Protein AF-A0A7Y4VQT9-F1 (afdb_monomer_lite)

Secondary structure (DSSP, 8-state):
--TT---TT-TTS--------SSTTHHHHHHHHHHHHHHHTT--HHHHHHHHT-TTSHHHHHHHHHH-HHHHHHHHHHHHHHHHHHHTT---EEPTTS-EE-GGG--

Radius of gyration: 21.44 Å; chains: 1; bounding box: 49×50×54 Å

Sequence (107 aa):
MPYDDPDPTDPMTLHGVAVETEDDSAMREMAECFVEEYARLGCDAIRIMRIFQTPGYAGPYMAYRALGEAAIQSLLEDHMALRNHRSSKLILERTPDGRVSLPVLQE

Structure (mmCIF, N/CA/C/O backbone):
data_AF-A0A7Y4VQT9-F1
#
_entry.id   AF-A0A7Y4VQT9-F1
#
loop_
_atom_site.group_PDB
_atom_site.id
_atom_site.type_symbol
_atom_site.label_atom_id
_atom_site.label_alt_id
_atom_site.label_comp_id
_atom_site.label_asym_id
_atom_site.label_entity_id
_atom_site.label_seq_id
_atom_site.pdbx_PDB_ins_code
_atom_site.Cartn_x
_atom_site.Cartn_y
_atom_site.Cartn_z
_atom_site.occupancy
_atom_site.B_iso_or_equiv
_atom_site.auth_seq_id
_atom_site.auth_comp_id
_atom_site.auth_asym_id
_atom_site.auth_atom_id
_atom_site.pdbx_PDB_model_num
ATOM 1 N N . MET A 1 1 ? -4.818 -26.968 -28.229 1.00 59.44 1 MET A N 1
ATOM 2 C CA . MET A 1 1 ? -3.515 -26.333 -27.978 1.00 59.44 1 MET A CA 1
ATOM 3 C C . MET A 1 1 ? -2.794 -27.134 -26.905 1.00 59.44 1 MET A C 1
ATOM 5 O O . MET A 1 1 ? -3.433 -27.436 -25.899 1.00 59.44 1 MET A O 1
ATOM 9 N N . PRO A 1 2 ? -1.547 -27.576 -27.129 1.00 67.12 2 PRO A N 1
ATOM 10 C CA . PRO A 1 2 ? -0.673 -28.057 -26.058 1.00 67.12 2 PRO A CA 1
ATOM 11 C C . PRO A 1 2 ? -0.501 -26.962 -24.995 1.00 67.12 2 PRO A C 1
ATOM 13 O O . PRO A 1 2 ? -0.551 -25.783 -25.321 1.00 67.12 2 PRO A O 1
ATOM 16 N N . TYR A 1 3 ? -0.315 -27.345 -23.734 1.00 60.22 3 TYR A N 1
ATOM 17 C CA . TYR A 1 3 ? -0.250 -26.416 -22.595 1.00 60.22 3 TYR A CA 1
ATOM 18 C C . TYR A 1 3 ? 0.908 -25.394 -22.682 1.00 60.22 3 TYR A C 1
ATOM 20 O O . TYR A 1 3 ? 0.792 -24.305 -22.133 1.00 60.22 3 TYR A O 1
ATOM 28 N N . ASP A 1 4 ? 1.976 -25.719 -23.419 1.00 67.00 4 ASP A N 1
ATOM 29 C CA . ASP A 1 4 ? 3.203 -24.912 -23.530 1.00 67.00 4 ASP A CA 1
ATOM 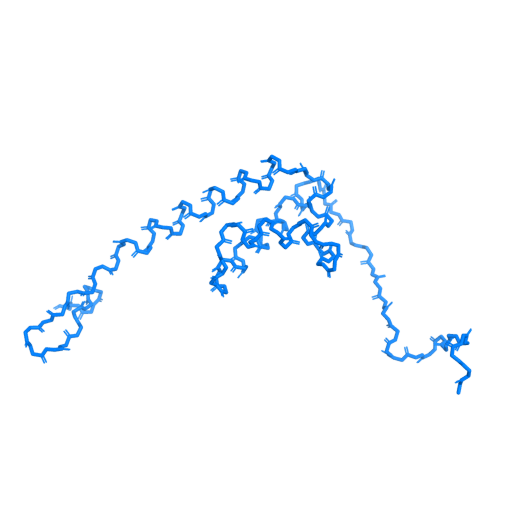30 C C . ASP A 1 4 ? 3.359 -24.186 -24.883 1.00 67.00 4 ASP A C 1
ATOM 32 O O . ASP A 1 4 ? 4.465 -23.787 -25.245 1.00 67.00 4 ASP A O 1
ATOM 36 N N . ASP A 1 5 ? 2.279 -24.034 -25.654 1.00 75.94 5 ASP A N 1
ATOM 37 C CA . ASP A 1 5 ? 2.292 -23.318 -26.939 1.00 75.94 5 ASP A CA 1
ATOM 38 C C . ASP A 1 5 ? 1.436 -22.041 -26.833 1.00 75.94 5 ASP A C 1
ATOM 40 O O . ASP A 1 5 ? 0.228 -22.090 -27.091 1.00 75.94 5 ASP A O 1
ATOM 44 N N . PRO A 1 6 ? 2.009 -20.919 -26.346 1.00 71.88 6 PRO A N 1
ATOM 45 C CA . PRO A 1 6 ? 1.265 -19.681 -26.147 1.00 71.88 6 PRO A CA 1
ATOM 46 C C . PRO A 1 6 ? 0.814 -19.107 -27.494 1.00 71.88 6 PRO A C 1
ATOM 48 O O . PRO A 1 6 ? 1.631 -18.720 -28.329 1.00 71.88 6 PRO A O 1
ATOM 51 N N . ASP A 1 7 ? -0.502 -19.029 -27.689 1.00 81.94 7 ASP A N 1
ATOM 52 C CA . ASP A 1 7 ? -1.112 -18.438 -28.877 1.00 81.94 7 ASP A CA 1
ATOM 53 C C . ASP A 1 7 ? -1.012 -16.902 -28.802 1.00 81.94 7 ASP A C 1
ATOM 55 O O . ASP A 1 7 ? -1.616 -16.293 -27.914 1.00 81.94 7 ASP A O 1
ATOM 59 N N . PRO A 1 8 ? -0.291 -16.239 -29.727 1.00 80.88 8 PRO A N 1
ATOM 60 C CA . PRO A 1 8 ? -0.153 -14.782 -29.729 1.00 80.88 8 PRO A CA 1
ATOM 61 C C . PRO A 1 8 ? -1.475 -14.040 -29.988 1.00 80.88 8 PRO A C 1
ATOM 63 O O . PRO A 1 8 ? -1.517 -12.817 -29.873 1.00 80.88 8 PRO A O 1
ATOM 66 N N . THR A 1 9 ? -2.537 -14.754 -30.363 1.00 84.25 9 THR A N 1
ATOM 67 C CA . THR A 1 9 ? -3.887 -14.220 -30.567 1.00 84.25 9 THR A CA 1
ATOM 68 C C . THR A 1 9 ? -4.851 -14.544 -29.424 1.00 84.25 9 THR A C 1
ATOM 70 O O . THR A 1 9 ? -6.022 -14.173 -29.515 1.00 84.25 9 THR A O 1
ATOM 73 N N . ASP A 1 10 ? -4.388 -15.193 -28.346 1.00 85.62 10 ASP A N 1
ATOM 74 C CA . ASP A 1 10 ? -5.237 -15.536 -27.203 1.00 85.62 10 ASP A CA 1
ATOM 75 C C . ASP A 1 10 ? -5.722 -14.268 -26.472 1.00 85.62 10 ASP A C 1
ATOM 77 O O . ASP A 1 10 ? -4.916 -13.583 -25.830 1.00 85.62 10 ASP A O 1
ATOM 81 N N . PRO A 1 11 ? -7.037 -13.965 -26.496 1.00 83.69 11 PRO A N 1
ATOM 82 C CA . PRO A 1 11 ? -7.591 -12.791 -25.829 1.00 83.69 11 PRO A CA 1
ATOM 83 C C . PRO A 1 11 ? -7.512 -12.862 -24.296 1.00 83.69 11 PRO A C 1
ATOM 85 O O . PRO A 1 11 ? -7.728 -11.847 -23.635 1.00 83.69 11 PRO A O 1
ATOM 88 N N . MET A 1 12 ? -7.235 -14.037 -23.721 1.00 84.06 12 MET A N 1
ATOM 89 C CA . MET A 1 12 ? -7.059 -14.233 -22.281 1.00 84.06 12 MET A CA 1
ATOM 90 C C . MET A 1 12 ? -5.611 -14.010 -21.822 1.00 84.06 12 MET A C 1
ATOM 92 O O . MET A 1 12 ? -5.344 -14.046 -20.617 1.00 84.06 12 MET A O 1
ATOM 96 N N . THR A 1 13 ? -4.681 -13.744 -22.746 1.00 83.06 13 THR A N 1
ATOM 97 C CA . THR A 1 13 ? -3.303 -13.378 -22.407 1.00 83.06 13 THR A CA 1
ATOM 98 C C . THR A 1 13 ? -3.273 -12.045 -21.664 1.00 83.06 13 THR A C 1
ATOM 100 O O . THR A 1 13 ? -3.794 -11.028 -22.124 1.00 83.06 13 THR A O 1
ATOM 103 N N . LEU A 1 14 ? -2.618 -12.026 -20.501 1.00 78.88 14 LEU A N 1
ATOM 104 C CA . LEU A 1 14 ? -2.396 -10.794 -19.754 1.00 78.88 14 LEU A CA 1
ATOM 105 C C . LEU A 1 14 ? -1.356 -9.923 -20.475 1.00 78.88 14 LEU A C 1
ATOM 107 O O . LEU A 1 14 ? -0.167 -10.238 -20.477 1.00 78.88 14 LEU A O 1
ATOM 111 N N . HIS A 1 15 ? -1.794 -8.790 -21.020 1.00 79.75 15 HIS A N 1
ATOM 112 C CA . HIS A 1 15 ? -0.908 -7.758 -21.557 1.00 79.75 15 HIS A CA 1
ATOM 113 C C . HIS A 1 15 ? -0.793 -6.594 -20.568 1.00 79.75 15 HIS A C 1
ATOM 115 O O . HIS A 1 15 ? -1.752 -5.856 -20.348 1.00 79.75 15 HIS A O 1
ATOM 121 N N . GLY A 1 16 ? 0.385 -6.432 -19.963 1.00 77.44 16 GLY A N 1
ATOM 122 C CA . GLY A 1 16 ? 0.721 -5.272 -19.135 1.00 77.44 16 GLY A CA 1
ATOM 123 C C . GLY A 1 16 ? 1.516 -4.232 -19.925 1.00 77.44 16 GLY A C 1
ATOM 124 O O . GLY A 1 16 ? 2.386 -4.593 -20.715 1.00 77.44 16 GLY A O 1
ATOM 125 N N . VAL A 1 17 ? 1.248 -2.947 -19.690 1.00 83.19 17 VAL A N 1
ATOM 126 C CA . VAL A 1 17 ? 2.034 -1.822 -20.222 1.00 83.19 17 VAL A CA 1
ATOM 127 C C . VAL A 1 17 ? 2.480 -0.961 -19.047 1.00 83.19 17 VAL A C 1
ATOM 129 O O . VAL A 1 17 ? 1.674 -0.648 -18.172 1.00 83.19 17 VAL A O 1
ATOM 132 N N . ALA A 1 18 ? 3.761 -0.599 -19.014 1.00 79.94 18 ALA A N 1
ATOM 133 C CA . ALA A 1 18 ? 4.273 0.348 -18.033 1.00 79.94 18 ALA A CA 1
ATOM 134 C C . ALA A 1 18 ? 3.910 1.774 -18.462 1.00 79.94 18 ALA A C 1
ATOM 136 O O . ALA A 1 18 ? 4.107 2.142 -19.620 1.00 79.94 18 ALA A O 1
ATOM 137 N N . VAL A 1 19 ? 3.384 2.562 -17.527 1.00 80.50 19 VAL A N 1
ATOM 138 C CA . VAL A 1 1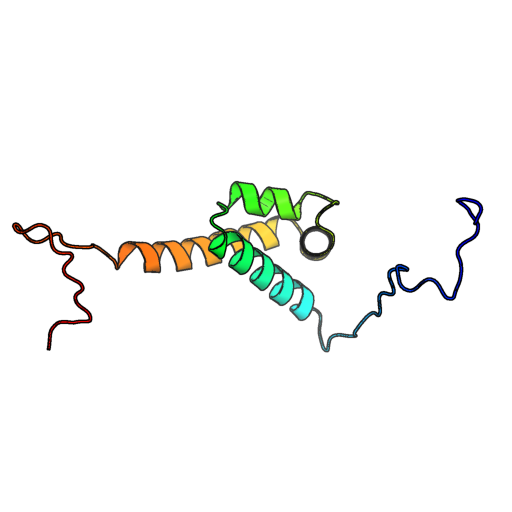9 ? 3.148 3.996 -17.711 1.00 80.50 19 VAL A CA 1
ATOM 139 C C . VAL A 1 19 ? 4.195 4.726 -16.886 1.00 80.50 19 VAL A C 1
ATOM 141 O O . VAL A 1 19 ? 4.316 4.473 -15.689 1.00 80.50 19 VAL A O 1
ATOM 144 N N . GLU A 1 20 ? 4.975 5.581 -17.539 1.00 83.31 20 GLU A N 1
ATOM 145 C CA . GLU A 1 20 ? 5.971 6.406 -16.859 1.00 83.31 20 GLU A CA 1
ATOM 146 C C . GLU A 1 20 ? 5.273 7.449 -15.982 1.00 83.31 20 GLU A C 1
ATOM 148 O O . GLU A 1 20 ? 4.257 8.028 -16.372 1.00 83.31 20 GLU A O 1
ATOM 153 N N . THR A 1 21 ? 5.813 7.667 -14.787 1.00 84.94 21 THR A N 1
ATOM 154 C CA . THR A 1 21 ? 5.334 8.677 -13.842 1.00 84.94 21 THR A CA 1
ATOM 155 C C . THR A 1 21 ? 6.294 9.859 -13.844 1.00 84.94 21 THR A C 1
ATOM 157 O O . THR A 1 21 ? 7.483 9.697 -14.115 1.00 84.94 21 THR A O 1
ATOM 160 N N . GLU A 1 22 ? 5.781 11.062 -13.581 1.00 81.94 22 GLU A N 1
ATOM 161 C CA . GLU A 1 22 ? 6.591 12.290 -13.626 1.00 81.94 22 GLU A CA 1
ATOM 162 C C . GLU A 1 22 ? 7.653 12.329 -12.516 1.00 81.94 22 GLU A C 1
ATOM 164 O O . GLU A 1 22 ? 8.715 12.929 -12.693 1.00 81.94 22 GLU A O 1
ATOM 169 N N . ASP A 1 23 ? 7.387 11.658 -11.393 1.00 85.06 23 ASP A N 1
ATOM 170 C CA . ASP A 1 23 ? 8.292 11.547 -10.259 1.00 85.06 23 ASP A CA 1
ATOM 171 C C . ASP A 1 23 ? 8.128 10.216 -9.492 1.00 85.06 23 ASP A C 1
ATOM 173 O O . ASP A 1 23 ? 7.284 9.366 -9.808 1.00 85.06 23 ASP A O 1
ATOM 177 N N . ASP A 1 24 ? 8.959 10.055 -8.459 1.00 80.12 24 ASP A N 1
ATOM 178 C CA . ASP A 1 24 ? 8.976 8.895 -7.562 1.00 80.12 24 ASP A CA 1
ATOM 179 C C . ASP A 1 24 ? 7.805 8.889 -6.554 1.00 80.12 24 ASP A C 1
ATOM 181 O O . ASP A 1 24 ? 7.647 7.932 -5.787 1.00 80.12 24 ASP A O 1
ATOM 185 N N . SER A 1 25 ? 6.972 9.939 -6.519 1.00 90.00 25 SER A N 1
ATOM 186 C CA . SER A 1 25 ? 5.865 10.054 -5.562 1.00 90.00 25 SER A CA 1
ATOM 187 C C . SER A 1 25 ? 4.695 9.135 -5.910 1.00 90.00 25 SER A C 1
ATOM 189 O O . SER A 1 25 ? 4.013 8.652 -5.005 1.00 90.00 25 SER A O 1
ATOM 191 N N . ALA A 1 26 ? 4.533 8.779 -7.187 1.00 91.50 26 ALA A N 1
ATOM 192 C CA . ALA A 1 26 ? 3.434 7.944 -7.667 1.00 91.50 26 ALA A CA 1
ATOM 193 C C . ALA A 1 26 ? 3.318 6.595 -6.934 1.00 91.50 26 ALA A C 1
ATOM 195 O O . ALA A 1 26 ? 2.220 6.100 -6.679 1.00 91.50 26 ALA A O 1
ATOM 196 N N . MET A 1 27 ? 4.447 5.996 -6.537 1.00 93.19 27 MET A N 1
ATOM 197 C CA . MET A 1 27 ? 4.437 4.752 -5.761 1.00 93.19 27 MET A CA 1
ATOM 198 C C . MET A 1 27 ? 3.843 4.955 -4.362 1.00 93.19 27 MET A C 1
ATOM 200 O O . MET A 1 27 ? 3.125 4.090 -3.854 1.00 93.19 27 MET A O 1
ATOM 204 N N . ARG A 1 28 ? 4.138 6.100 -3.736 1.00 95.19 28 ARG A N 1
ATOM 205 C CA . ARG A 1 28 ? 3.593 6.469 -2.430 1.00 95.19 28 ARG A CA 1
ATOM 206 C C . ARG A 1 28 ? 2.100 6.758 -2.523 1.00 95.19 28 ARG A C 1
ATOM 208 O O . ARG A 1 28 ? 1.347 6.200 -1.734 1.00 95.19 28 ARG A O 1
ATOM 215 N N . GLU A 1 29 ? 1.676 7.543 -3.507 1.00 94.81 29 GLU A N 1
ATOM 216 C CA . GLU A 1 29 ? 0.258 7.848 -3.739 1.00 94.81 29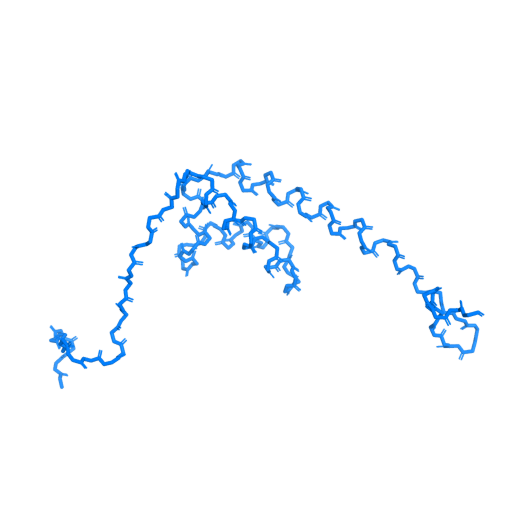 GLU A CA 1
ATOM 217 C C . GLU A 1 29 ? -0.554 6.572 -4.003 1.00 94.81 29 GLU A C 1
ATOM 219 O O . GLU A 1 29 ? -1.619 6.358 -3.425 1.00 94.81 29 GLU A O 1
ATOM 224 N N . MET A 1 30 ? -0.011 5.646 -4.798 1.00 94.69 30 MET A N 1
ATOM 225 C CA . MET A 1 30 ? -0.634 4.342 -5.024 1.00 94.69 30 MET A CA 1
ATOM 226 C C . MET A 1 30 ? -0.745 3.521 -3.727 1.00 94.69 30 MET A C 1
ATOM 228 O O . MET A 1 30 ? -1.768 2.872 -3.487 1.00 94.69 30 MET A O 1
ATOM 232 N N . ALA A 1 31 ? 0.281 3.548 -2.869 1.00 97.44 31 ALA A N 1
ATOM 233 C CA . ALA A 1 31 ? 0.236 2.887 -1.566 1.00 97.44 31 ALA A CA 1
ATOM 234 C C . ALA A 1 31 ? -0.845 3.489 -0.651 1.00 97.44 31 ALA A C 1
ATOM 236 O O . ALA A 1 31 ? -1.582 2.737 -0.008 1.00 97.44 31 ALA A O 1
ATOM 237 N N . GLU A 1 32 ? -0.976 4.817 -0.631 1.00 97.06 32 GLU A N 1
ATOM 238 C CA . GLU A 1 32 ? -2.033 5.539 0.089 1.00 97.06 32 GLU A CA 1
ATOM 239 C C . GLU A 1 32 ? -3.426 5.103 -0.387 1.00 97.06 32 GLU A C 1
ATOM 241 O O . GLU A 1 32 ? -4.280 4.754 0.436 1.00 97.06 32 GLU A O 1
ATOM 246 N N . CYS A 1 33 ? -3.631 4.998 -1.705 1.00 96.56 33 CYS A N 1
ATOM 247 C CA . CYS A 1 33 ? -4.876 4.478 -2.272 1.00 96.56 33 CYS A CA 1
ATOM 248 C C . CYS A 1 33 ? -5.177 3.047 -1.805 1.00 96.56 33 CYS A C 1
ATOM 250 O O . CYS A 1 33 ? -6.299 2.763 -1.389 1.00 96.56 33 CYS A O 1
ATOM 252 N N . PHE A 1 34 ? -4.198 2.133 -1.821 1.00 97.69 34 PHE A N 1
ATOM 253 C CA . PHE A 1 34 ? -4.424 0.764 -1.341 1.00 97.69 34 PHE A CA 1
ATOM 254 C C . PHE A 1 34 ? -4.835 0.730 0.132 1.00 97.69 34 PHE A C 1
ATOM 256 O O . PHE A 1 34 ? -5.766 0.005 0.492 1.00 97.69 34 PHE A O 1
ATOM 263 N N . VAL A 1 35 ? -4.158 1.504 0.986 1.00 97.75 35 VAL A N 1
ATOM 264 C CA . VAL A 1 35 ? -4.502 1.601 2.410 1.00 97.75 35 VAL A CA 1
ATOM 265 C C . VAL A 1 35 ? -5.944 2.071 2.580 1.00 97.75 35 VAL A C 1
ATOM 267 O O . VAL A 1 35 ? -6.706 1.448 3.324 1.00 97.75 35 VAL A O 1
ATOM 270 N N . GLU A 1 36 ? -6.339 3.131 1.876 1.00 95.69 36 GLU A N 1
ATOM 271 C CA . GLU A 1 36 ? -7.691 3.674 1.964 1.00 95.69 36 GLU A CA 1
ATOM 272 C C . GLU A 1 36 ? -8.757 2.682 1.481 1.00 95.69 36 GLU A C 1
ATOM 274 O O . GLU A 1 36 ? -9.752 2.466 2.178 1.00 95.69 36 GLU A O 1
ATOM 279 N N . GLU A 1 37 ? -8.552 2.042 0.331 1.00 95.81 37 GLU A N 1
ATOM 280 C CA . GLU A 1 37 ? -9.522 1.104 -0.236 1.00 95.81 37 GLU A CA 1
ATOM 281 C C . GLU A 1 37 ? -9.733 -0.111 0.675 1.00 95.81 37 GLU A C 1
ATOM 283 O O . GLU A 1 37 ? -10.868 -0.449 1.026 1.00 95.81 37 GLU A O 1
ATOM 288 N N . TYR A 1 38 ? -8.660 -0.732 1.175 1.00 96.12 38 TYR A N 1
ATOM 289 C CA . TYR A 1 38 ? -8.813 -1.857 2.101 1.00 96.12 38 TYR A CA 1
ATOM 290 C C . TYR A 1 38 ? -9.402 -1.439 3.449 1.00 96.12 38 TYR A C 1
ATOM 292 O O . TYR A 1 38 ? -10.181 -2.197 4.039 1.00 96.12 38 TYR A O 1
ATOM 300 N N . ALA A 1 39 ? -9.094 -0.231 3.927 1.00 94.12 39 ALA A N 1
ATOM 301 C CA . ALA A 1 39 ? -9.750 0.313 5.106 1.00 94.12 39 ALA A CA 1
ATOM 302 C C . ALA A 1 39 ? -11.263 0.448 4.861 1.00 94.12 39 ALA A C 1
ATOM 304 O O . ALA A 1 39 ? -12.059 -0.030 5.677 1.00 94.12 39 ALA A O 1
ATOM 305 N N . ARG A 1 40 ? -11.691 1.023 3.731 1.00 90.00 40 ARG A N 1
ATOM 306 C CA . ARG A 1 40 ? -13.114 1.151 3.358 1.00 90.00 40 ARG A CA 1
ATOM 307 C C . ARG A 1 40 ? -13.822 -0.203 3.278 1.00 90.00 40 ARG A C 1
ATOM 309 O O . ARG A 1 40 ? -14.965 -0.306 3.714 1.00 90.00 40 ARG A O 1
ATOM 316 N N . LEU A 1 41 ? -13.116 -1.251 2.855 1.00 93.44 41 LEU A N 1
ATOM 317 C CA . LEU A 1 41 ? -13.595 -2.640 2.863 1.00 93.44 41 LEU A CA 1
ATOM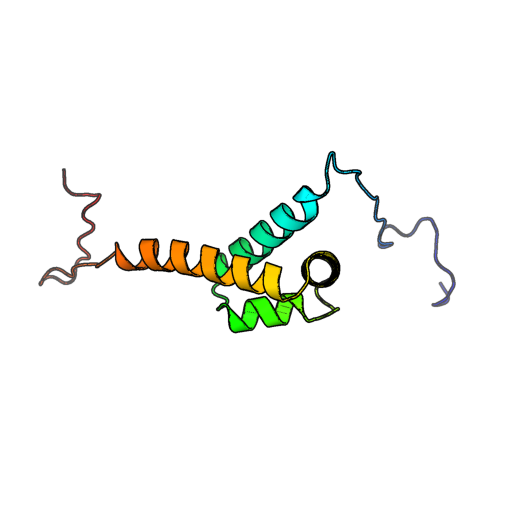 318 C C . LEU A 1 41 ? -13.638 -3.296 4.258 1.00 93.44 41 LEU A C 1
ATOM 320 O O . LEU A 1 41 ? -14.017 -4.459 4.385 1.00 93.44 41 LEU A O 1
ATOM 324 N N . GLY A 1 42 ? -13.268 -2.571 5.315 1.00 91.00 42 GLY A N 1
ATOM 325 C CA . GLY A 1 42 ? -13.346 -3.038 6.701 1.00 91.00 42 GLY A CA 1
ATOM 326 C C . GLY A 1 42 ? -12.115 -3.801 7.188 1.00 91.00 42 GLY A C 1
ATOM 327 O O . GLY A 1 42 ? -12.185 -4.445 8.232 1.00 91.00 42 GLY A O 1
ATOM 328 N N . CYS A 1 43 ? -10.989 -3.744 6.471 1.00 95.06 43 CYS A N 1
ATOM 329 C CA . CYS A 1 43 ? -9.737 -4.307 6.970 1.00 95.06 43 CYS A CA 1
ATOM 330 C C . CYS A 1 43 ? -9.137 -3.416 8.068 1.00 95.06 43 CYS A C 1
ATOM 332 O O . CYS A 1 43 ? -9.139 -2.188 7.955 1.00 95.06 43 CYS A O 1
ATOM 334 N N . ASP A 1 44 ? -8.604 -4.043 9.118 1.00 94.56 44 ASP A N 1
ATOM 335 C CA . ASP A 1 44 ? -7.785 -3.370 10.128 1.00 94.56 44 ASP A CA 1
ATOM 336 C C . ASP A 1 44 ? -6.330 -3.193 9.654 1.00 94.56 44 ASP A C 1
ATOM 338 O O . ASP A 1 44 ? -5.902 -3.776 8.655 1.00 94.56 44 ASP A O 1
ATOM 342 N N . ALA A 1 45 ? -5.553 -2.385 10.382 1.00 95.81 45 ALA A N 1
ATOM 343 C CA . ALA A 1 45 ? -4.168 -2.078 10.026 1.00 95.81 45 ALA A CA 1
ATOM 344 C C . ALA A 1 45 ? -3.279 -3.329 9.907 1.00 95.81 45 ALA A C 1
ATOM 346 O O . ALA A 1 45 ? -2.444 -3.408 9.008 1.00 95.81 45 ALA A O 1
ATOM 347 N N . ILE A 1 46 ? -3.482 -4.329 10.773 1.00 97.12 46 ILE A N 1
ATOM 348 C CA . ILE A 1 46 ? -2.692 -5.570 10.782 1.00 97.12 46 ILE A CA 1
ATOM 349 C C . ILE A 1 46 ? -2.962 -6.363 9.501 1.00 97.12 46 ILE A C 1
ATOM 351 O O . ILE A 1 46 ? -2.036 -6.836 8.837 1.00 97.12 46 ILE A O 1
ATOM 355 N N . ARG A 1 47 ? -4.237 -6.489 9.123 1.00 97.94 47 ARG A N 1
ATOM 356 C CA . ARG A 1 47 ? -4.650 -7.168 7.898 1.00 97.94 47 ARG A CA 1
ATOM 357 C C . ARG A 1 47 ? -4.133 -6.447 6.659 1.00 97.94 47 ARG A C 1
ATOM 359 O O . ARG A 1 47 ? -3.681 -7.120 5.736 1.00 97.94 47 ARG A O 1
ATOM 366 N N . ILE A 1 48 ? -4.163 -5.114 6.641 1.00 98.31 48 ILE A N 1
ATOM 367 C CA . ILE A 1 48 ? -3.644 -4.338 5.509 1.00 98.31 48 ILE A CA 1
ATOM 368 C C . ILE A 1 48 ? -2.126 -4.497 5.400 1.00 98.31 48 ILE A C 1
ATOM 370 O O . ILE A 1 48 ? -1.646 -4.828 4.321 1.00 98.31 48 ILE A O 1
ATOM 374 N N . MET A 1 49 ? -1.370 -4.390 6.497 1.00 98.50 49 MET A N 1
ATOM 375 C CA . MET A 1 49 ? 0.078 -4.647 6.471 1.00 98.50 49 MET A CA 1
ATOM 376 C C . MET A 1 49 ? 0.394 -6.036 5.895 1.00 98.50 49 MET A C 1
ATOM 378 O O . MET A 1 49 ? 1.269 -6.191 5.044 1.00 98.50 49 MET A O 1
ATOM 382 N N . ARG A 1 50 ? -0.381 -7.059 6.274 1.00 98.50 50 ARG A N 1
ATOM 383 C CA . ARG A 1 50 ? -0.193 -8.414 5.744 1.00 98.50 50 ARG A CA 1
ATOM 384 C C . ARG A 1 50 ? -0.473 -8.523 4.243 1.00 98.50 50 ARG A C 1
ATOM 386 O O . ARG A 1 50 ? 0.194 -9.309 3.570 1.00 98.50 50 ARG A O 1
ATOM 393 N N . ILE A 1 51 ? -1.420 -7.750 3.710 1.00 98.38 51 ILE A N 1
ATOM 394 C CA . ILE A 1 51 ? -1.662 -7.644 2.261 1.00 98.38 51 ILE A CA 1
ATOM 395 C C . ILE A 1 51 ? -0.420 -7.079 1.562 1.00 98.38 51 ILE A C 1
ATOM 397 O O . ILE A 1 51 ? 0.055 -7.684 0.604 1.00 98.38 51 ILE A O 1
ATOM 401 N N . PHE A 1 52 ? 0.159 -5.994 2.085 1.00 98.56 52 PHE A N 1
ATOM 402 C CA . PHE A 1 52 ? 1.398 -5.404 1.560 1.00 98.56 52 PHE A CA 1
ATOM 403 C C . PHE A 1 52 ? 2.593 -6.370 1.613 1.00 98.56 52 PHE A C 1
ATOM 405 O O . PHE A 1 52 ? 3.451 -6.337 0.741 1.00 98.56 52 PHE A O 1
ATOM 412 N N . GLN A 1 53 ? 2.644 -7.279 2.584 1.00 98.44 53 GLN A N 1
ATOM 413 C CA . GLN A 1 53 ? 3.724 -8.266 2.706 1.00 98.44 53 GLN A CA 1
ATOM 414 C C . GLN A 1 53 ? 3.529 -9.526 1.845 1.00 98.44 53 GLN A C 1
ATOM 416 O O . GLN A 1 53 ? 4.433 -10.358 1.763 1.00 98.44 53 GLN A O 1
ATOM 421 N N . THR A 1 54 ? 2.365 -9.705 1.215 1.00 98.19 54 THR A N 1
ATOM 422 C CA . THR A 1 54 ? 2.008 -10.955 0.532 1.00 98.19 54 THR A CA 1
ATOM 423 C C . THR A 1 54 ? 2.209 -10.837 -0.987 1.00 98.19 54 THR A C 1
ATOM 425 O O . THR A 1 54 ? 1.456 -10.105 -1.628 1.00 98.19 54 THR A O 1
ATOM 428 N N . PRO A 1 55 ? 3.122 -11.617 -1.611 1.00 96.06 55 PRO A N 1
ATOM 429 C CA . PRO A 1 55 ? 3.438 -11.510 -3.045 1.00 96.06 55 PRO A CA 1
ATOM 430 C C . PRO A 1 55 ? 2.255 -11.684 -4.007 1.00 96.06 55 PRO A C 1
ATOM 432 O O . PRO A 1 55 ? 2.289 -11.167 -5.118 1.00 96.06 55 PRO A O 1
ATOM 435 N N . GLY A 1 56 ? 1.201 -12.394 -3.589 1.00 93.25 56 GLY A N 1
ATOM 436 C CA . GLY A 1 56 ? -0.021 -12.566 -4.384 1.00 93.25 56 GLY A CA 1
ATOM 437 C C . GLY A 1 56 ? -0.816 -11.273 -4.608 1.00 93.25 56 GLY A C 1
ATOM 438 O O . GLY A 1 56 ? -1.643 -11.222 -5.512 1.00 93.25 56 GLY A O 1
ATOM 439 N N . TYR A 1 57 ? -0.553 -10.220 -3.829 1.00 95.88 57 TYR A N 1
ATOM 440 C CA . TYR A 1 57 ? -1.122 -8.889 -4.029 1.00 95.88 57 TYR A CA 1
ATOM 441 C C . TYR A 1 57 ? -0.099 -8.007 -4.741 1.00 95.88 57 TYR A C 1
ATOM 443 O O . TYR A 1 57 ? 0.574 -7.194 -4.113 1.00 95.88 57 TYR A O 1
ATOM 451 N N . ALA A 1 58 ? 0.030 -8.186 -6.059 1.00 92.56 58 ALA A N 1
ATOM 452 C CA . ALA A 1 58 ? 1.127 -7.624 -6.852 1.00 92.56 58 ALA A CA 1
ATOM 453 C C . ALA A 1 58 ? 1.345 -6.111 -6.646 1.00 92.56 58 ALA A C 1
ATOM 455 O O . ALA A 1 58 ? 2.476 -5.695 -6.414 1.00 92.56 58 ALA A O 1
ATOM 456 N N . GLY A 1 59 ? 0.279 -5.300 -6.670 1.00 93.75 59 GLY A N 1
ATOM 457 C CA . GLY A 1 59 ? 0.358 -3.847 -6.449 1.00 93.75 59 GLY A CA 1
ATOM 458 C C . GLY A 1 59 ? 0.856 -3.473 -5.045 1.00 93.75 59 GLY A C 1
ATOM 459 O O . GLY A 1 59 ? 1.924 -2.870 -4.929 1.00 93.75 59 GLY A O 1
ATOM 460 N N . PRO A 1 60 ? 0.145 -3.862 -3.968 1.00 97.69 60 PRO A N 1
ATOM 461 C CA . PRO A 1 60 ? 0.584 -3.601 -2.596 1.00 97.69 60 PRO A CA 1
ATOM 462 C C . PRO A 1 60 ? 1.978 -4.152 -2.285 1.00 97.69 60 PRO A C 1
ATOM 464 O O . PRO A 1 60 ? 2.788 -3.472 -1.661 1.00 97.69 60 PRO A O 1
ATOM 467 N N . TYR A 1 61 ? 2.290 -5.359 -2.760 1.00 98.25 61 TYR A N 1
ATOM 468 C CA . TYR A 1 61 ? 3.600 -5.969 -2.553 1.00 98.25 61 TYR A CA 1
ATOM 469 C C . TYR A 1 61 ? 4.716 -5.207 -3.267 1.00 98.25 61 TYR A C 1
ATOM 471 O O . TYR A 1 61 ? 5.779 -4.983 -2.693 1.00 98.25 61 TYR A O 1
ATOM 479 N N . MET A 1 62 ? 4.476 -4.743 -4.492 1.00 95.62 62 MET A N 1
ATOM 480 C CA . MET A 1 62 ? 5.412 -3.877 -5.207 1.00 95.62 62 MET A CA 1
ATOM 481 C C . MET A 1 62 ? 5.655 -2.564 -4.452 1.00 95.62 62 MET A C 1
ATOM 483 O O . MET A 1 62 ? 6.812 -2.192 -4.255 1.00 95.62 62 MET A O 1
ATOM 487 N N . ALA A 1 63 ? 4.601 -1.920 -3.946 1.00 96.75 63 ALA A N 1
ATOM 488 C CA . ALA A 1 63 ? 4.731 -0.716 -3.127 1.00 96.75 63 ALA A CA 1
ATOM 489 C C . ALA A 1 63 ? 5.513 -0.969 -1.830 1.00 96.75 63 ALA A C 1
ATOM 491 O O . ALA A 1 63 ? 6.401 -0.194 -1.481 1.00 96.75 63 ALA A O 1
ATOM 492 N N . TYR A 1 64 ? 5.265 -2.096 -1.156 1.00 98.31 64 TYR A N 1
ATOM 493 C CA . TYR A 1 64 ? 6.024 -2.510 0.026 1.00 98.31 64 TYR A CA 1
ATOM 494 C C . TYR A 1 64 ? 7.516 -2.683 -0.273 1.00 98.31 64 TYR A C 1
ATOM 496 O O . TYR A 1 64 ? 8.368 -2.247 0.500 1.00 98.31 64 TYR A O 1
ATOM 504 N N . ARG A 1 65 ? 7.851 -3.308 -1.408 1.00 97.94 65 ARG A N 1
ATOM 505 C CA . ARG A 1 65 ? 9.241 -3.524 -1.833 1.00 97.94 65 ARG A CA 1
ATOM 506 C C . ARG A 1 65 ? 9.948 -2.228 -2.222 1.00 97.94 65 ARG A C 1
ATOM 508 O O . ARG A 1 65 ? 11.147 -2.130 -1.981 1.00 97.94 65 ARG A O 1
ATOM 515 N N . ALA A 1 66 ? 9.228 -1.276 -2.810 1.00 95.69 66 ALA A N 1
ATOM 516 C CA . ALA A 1 66 ? 9.774 0.007 -3.237 1.00 95.69 66 ALA A CA 1
ATOM 517 C C . ALA A 1 66 ? 9.957 0.994 -2.070 1.00 95.69 66 ALA A C 1
ATOM 519 O O . ALA A 1 66 ? 10.999 1.633 -1.969 1.00 95.69 66 ALA A O 1
ATOM 520 N N . LEU A 1 67 ? 8.964 1.103 -1.181 1.00 96.88 67 LEU A N 1
ATOM 521 C CA . LEU A 1 67 ? 8.929 2.114 -0.114 1.00 96.88 67 LEU A CA 1
ATOM 522 C C . LEU A 1 67 ? 9.485 1.608 1.226 1.00 96.88 67 LEU A C 1
ATOM 524 O O . LEU A 1 67 ? 9.956 2.397 2.043 1.00 96.88 67 LEU A O 1
ATOM 528 N N . GLY A 1 68 ? 9.430 0.295 1.460 1.00 97.94 68 GLY A N 1
ATOM 529 C CA . GLY A 1 68 ? 9.843 -0.336 2.708 1.00 97.94 68 GLY A CA 1
ATOM 530 C C . GLY A 1 68 ? 8.775 -0.320 3.807 1.00 97.94 68 GLY A C 1
ATOM 531 O O . GLY A 1 68 ? 7.819 0.454 3.796 1.00 97.94 68 GLY A O 1
ATOM 532 N N . GLU A 1 69 ? 8.965 -1.195 4.795 1.00 98.31 69 GLU A N 1
ATOM 533 C CA . GLU A 1 69 ? 7.995 -1.458 5.867 1.00 98.31 69 GLU A CA 1
ATOM 534 C C . GLU A 1 69 ? 7.650 -0.214 6.691 1.00 98.31 69 GLU A C 1
ATOM 536 O O . GLU A 1 69 ? 6.476 0.057 6.924 1.00 98.31 69 GLU A O 1
ATOM 541 N N . ALA A 1 70 ? 8.657 0.577 7.073 1.00 98.12 70 ALA A N 1
ATOM 542 C CA . ALA A 1 70 ? 8.462 1.772 7.893 1.00 98.12 70 ALA A CA 1
ATOM 543 C C . ALA A 1 70 ? 7.571 2.818 7.203 1.00 98.12 70 ALA A C 1
ATOM 545 O O . ALA A 1 70 ? 6.732 3.442 7.851 1.00 98.12 70 ALA A O 1
ATOM 546 N N . ALA A 1 71 ? 7.713 2.984 5.884 1.00 97.50 71 ALA A N 1
ATOM 547 C CA . ALA A 1 71 ? 6.879 3.904 5.122 1.00 97.50 71 ALA A CA 1
ATOM 548 C C . ALA A 1 71 ? 5.422 3.425 5.083 1.00 97.50 71 ALA A C 1
ATOM 550 O O . ALA A 1 71 ? 4.516 4.212 5.343 1.00 97.50 71 ALA A O 1
ATOM 551 N N . ILE A 1 72 ? 5.193 2.130 4.831 1.00 98.31 72 ILE A N 1
ATOM 552 C CA . ILE A 1 72 ? 3.844 1.545 4.840 1.00 98.31 72 ILE A CA 1
ATOM 553 C C . ILE A 1 72 ? 3.214 1.629 6.232 1.00 98.31 72 ILE A C 1
ATOM 555 O O . ILE A 1 72 ? 2.033 1.948 6.354 1.00 98.31 72 ILE A O 1
ATOM 559 N N . GLN A 1 73 ? 3.994 1.390 7.285 1.00 98.25 73 GLN A N 1
ATOM 560 C CA . GLN A 1 73 ? 3.513 1.516 8.655 1.00 98.25 73 GLN A CA 1
ATOM 561 C C . GLN A 1 73 ? 3.071 2.952 8.968 1.00 98.25 73 GLN A C 1
ATOM 563 O O . GLN A 1 73 ? 1.970 3.136 9.481 1.00 98.25 73 GLN A O 1
ATOM 568 N N . SER A 1 74 ? 3.868 3.957 8.588 1.00 97.38 74 SER A N 1
ATOM 569 C CA . SER A 1 74 ? 3.495 5.371 8.741 1.00 97.38 74 SER A CA 1
ATOM 570 C C . SER A 1 74 ? 2.179 5.689 8.025 1.00 97.38 74 SER A C 1
ATOM 572 O O . SER A 1 74 ? 1.297 6.302 8.617 1.00 97.38 74 SER A O 1
ATO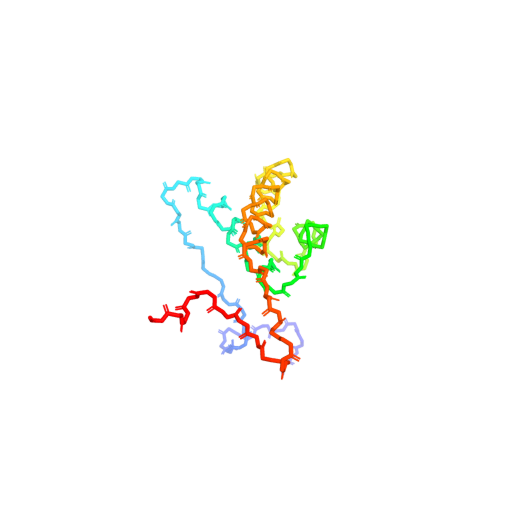M 574 N N . LEU A 1 75 ? 2.006 5.217 6.784 1.00 96.50 75 LEU A N 1
ATOM 575 C CA . LEU A 1 75 ? 0.766 5.424 6.026 1.00 96.50 75 LEU A CA 1
ATOM 576 C C . LEU A 1 75 ? -0.453 4.801 6.719 1.00 96.50 75 LEU A C 1
ATOM 578 O O . LEU A 1 75 ? -1.525 5.405 6.772 1.00 96.50 75 LEU A O 1
ATOM 582 N N . LEU A 1 76 ? -0.304 3.596 7.273 1.00 96.88 76 LEU A N 1
ATOM 583 C CA . LEU A 1 76 ? -1.377 2.944 8.023 1.00 96.88 76 LEU A CA 1
ATOM 584 C C . LEU A 1 76 ? -1.756 3.739 9.270 1.00 96.88 76 LEU A C 1
ATOM 586 O O . LEU A 1 76 ? -2.944 3.925 9.528 1.00 96.88 76 LEU A O 1
ATOM 590 N N . GLU A 1 77 ? -0.774 4.201 10.038 1.00 94.94 77 GLU A N 1
ATOM 591 C CA . GLU A 1 77 ? -1.008 4.990 11.249 1.00 94.94 77 GLU A CA 1
ATOM 592 C C . GLU A 1 77 ? -1.768 6.286 10.923 1.00 94.94 77 GLU A C 1
ATOM 594 O O . GLU A 1 77 ? -2.816 6.546 11.527 1.00 94.94 77 GLU A O 1
ATOM 599 N N . ASP A 1 78 ? -1.327 7.022 9.899 1.00 93.19 78 ASP A N 1
ATOM 600 C CA . ASP A 1 78 ? -1.945 8.276 9.457 1.00 93.19 78 ASP A CA 1
ATOM 601 C C . ASP A 1 78 ? -3.403 8.075 9.001 1.00 93.19 78 ASP A C 1
ATOM 603 O O . ASP A 1 78 ? -4.330 8.741 9.484 1.00 93.19 78 ASP A O 1
ATOM 607 N N . HIS A 1 79 ? -3.646 7.107 8.112 1.00 92.38 79 HIS A N 1
ATOM 608 C CA . HIS A 1 79 ? -4.982 6.860 7.558 1.00 92.38 79 HIS A CA 1
ATOM 609 C C . HIS A 1 79 ? -5.956 6.285 8.596 1.00 92.38 79 HIS A C 1
ATOM 611 O O . HIS A 1 79 ? -7.143 6.638 8.611 1.00 92.38 79 HIS A O 1
ATOM 617 N N . MET A 1 80 ? -5.484 5.417 9.496 1.00 89.25 80 MET A N 1
ATOM 618 C CA . MET A 1 80 ? -6.331 4.847 10.548 1.00 89.25 80 MET A CA 1
ATOM 619 C C . MET A 1 80 ? -6.692 5.888 11.601 1.00 89.25 80 MET A C 1
ATOM 621 O O . MET A 1 80 ? -7.840 5.923 12.059 1.00 89.25 80 MET A O 1
ATOM 625 N N . ALA A 1 81 ? -5.760 6.783 11.941 1.00 88.12 81 ALA A N 1
ATOM 626 C CA . ALA A 1 81 ? -6.048 7.919 12.802 1.00 88.12 81 ALA A CA 1
ATOM 627 C C . ALA A 1 81 ? -7.136 8.804 12.179 1.00 88.12 81 ALA A C 1
ATOM 629 O O . ALA A 1 81 ? -8.168 9.037 12.815 1.00 88.12 81 ALA A O 1
ATOM 630 N N . LEU A 1 82 ? -6.973 9.232 10.924 1.00 83.19 82 LEU A N 1
ATOM 631 C CA . LEU A 1 82 ? -7.957 10.055 10.207 1.00 83.19 82 LEU A CA 1
ATOM 632 C C . LEU A 1 82 ? -9.356 9.424 10.187 1.00 83.19 82 LEU A C 1
ATOM 634 O O . LEU A 1 82 ? -10.361 10.107 10.412 1.00 83.19 82 LEU A O 1
ATOM 638 N N . ARG A 1 83 ? -9.438 8.109 9.966 1.00 74.69 83 ARG A N 1
ATOM 639 C CA . ARG A 1 83 ? -10.712 7.384 9.951 1.00 74.69 83 ARG A CA 1
ATOM 640 C C . ARG A 1 83 ? -11.361 7.305 11.331 1.00 74.69 83 ARG A C 1
ATOM 642 O O . ARG A 1 83 ? -12.561 7.556 11.447 1.00 74.69 83 ARG A O 1
ATOM 649 N N . ASN A 1 84 ? -10.597 6.996 12.376 1.00 67.81 84 ASN A N 1
ATOM 650 C CA . ASN A 1 84 ? -11.130 6.895 13.736 1.00 67.81 84 ASN A 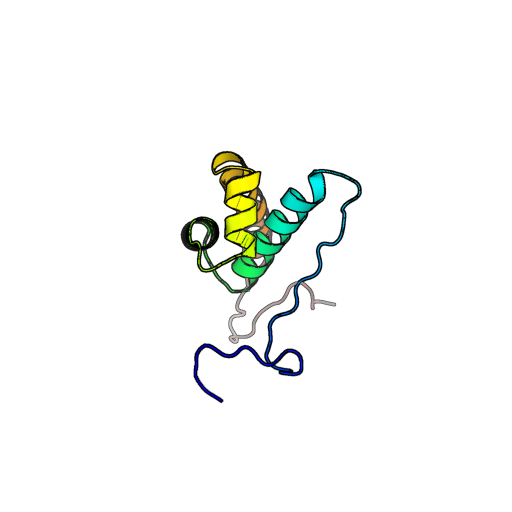CA 1
ATOM 651 C C . ASN A 1 84 ? -11.737 8.223 14.220 1.00 67.81 84 ASN A C 1
ATOM 653 O O . ASN A 1 84 ? -12.776 8.209 14.880 1.00 67.81 84 ASN A O 1
ATOM 657 N N . HIS A 1 85 ? -11.168 9.366 13.817 1.00 60.91 85 HIS A N 1
ATOM 658 C CA . HIS A 1 85 ? -11.735 10.694 14.097 1.00 60.91 85 HIS A CA 1
ATOM 659 C C . HIS A 1 85 ? -13.085 10.948 13.400 1.00 60.91 85 HIS A C 1
ATOM 661 O O . HIS A 1 85 ? -13.890 11.741 13.890 1.00 60.91 85 HIS A O 1
ATOM 667 N N . ARG A 1 86 ? -13.355 10.301 12.257 1.00 56.84 86 ARG A N 1
ATOM 668 C CA . ARG A 1 86 ? -14.652 10.400 11.564 1.00 56.84 86 ARG A CA 1
ATOM 669 C C . ARG A 1 86 ? -15.696 9.465 12.169 1.00 56.84 86 ARG A C 1
ATOM 671 O O . ARG A 1 86 ? -16.845 9.869 12.322 1.00 56.84 86 ARG A O 1
ATOM 678 N N . SER A 1 87 ? -15.298 8.256 12.561 1.00 55.03 87 SER A N 1
ATOM 679 C CA . SER A 1 87 ? -16.191 7.282 13.203 1.00 55.03 87 SER A CA 1
ATOM 680 C C . SER A 1 87 ? -16.668 7.736 14.588 1.00 55.03 87 SER A C 1
ATOM 682 O O . SER A 1 87 ? -17.798 7.446 14.968 1.00 55.03 87 SER A O 1
ATOM 684 N N . SER A 1 88 ? -15.851 8.489 15.334 1.00 52.44 88 SER A N 1
ATOM 685 C CA . SER A 1 88 ? -16.205 8.984 16.674 1.00 52.44 88 SER A CA 1
ATOM 686 C C . SER A 1 88 ? -17.216 10.139 16.681 1.00 52.44 88 SER A C 1
ATOM 688 O O . SER A 1 88 ? -17.808 10.416 17.723 1.00 52.44 88 SER A O 1
ATOM 690 N N . LYS A 1 89 ? -17.463 10.797 15.538 1.00 50.88 89 LYS A N 1
ATOM 691 C CA . LYS A 1 89 ? -18.431 11.906 15.429 1.00 50.88 89 LYS A CA 1
ATOM 692 C C . LYS A 1 89 ? -19.880 11.478 15.179 1.00 50.88 89 LYS A C 1
ATOM 694 O O . LYS A 1 89 ? -20.759 12.333 15.195 1.00 50.88 89 LYS A O 1
ATOM 699 N N . LEU A 1 90 ? -20.157 10.190 14.979 1.00 54.69 90 LEU A N 1
ATOM 700 C CA . LEU A 1 90 ? -21.520 9.673 14.820 1.00 54.69 90 LEU A CA 1
ATOM 701 C C . LEU A 1 90 ? -21.961 8.947 16.094 1.00 54.69 90 LEU A C 1
ATOM 703 O O . LEU A 1 90 ? -22.147 7.732 16.107 1.00 54.69 90 LEU A O 1
ATOM 707 N N . ILE A 1 91 ? -22.143 9.698 17.182 1.00 58.44 91 ILE A N 1
ATOM 708 C CA . ILE A 1 91 ? -22.960 9.212 18.297 1.00 58.44 91 ILE A CA 1
ATOM 709 C C . ILE A 1 91 ? -24.409 9.255 17.807 1.00 58.44 91 ILE A C 1
ATOM 711 O O . ILE A 1 91 ? -25.029 10.312 17.737 1.00 58.44 91 ILE A O 1
ATOM 715 N N . LEU A 1 92 ? -24.922 8.099 17.391 1.00 60.41 92 LEU A N 1
ATOM 716 C CA . LEU A 1 92 ? -26.325 7.931 17.032 1.00 60.41 92 LEU A CA 1
ATOM 717 C C . LEU A 1 92 ? -27.145 7.909 18.322 1.00 60.41 92 LEU A C 1
ATOM 719 O O . LEU A 1 92 ? -27.302 6.859 18.950 1.00 60.41 92 LEU A O 1
ATOM 723 N N . GLU A 1 93 ? -27.651 9.065 18.739 1.00 63.44 93 GLU A N 1
ATOM 724 C CA . GLU A 1 93 ? -28.585 9.122 19.858 1.00 63.44 93 GLU A CA 1
ATOM 725 C C . GLU A 1 93 ? -29.885 8.416 19.460 1.00 63.44 93 GLU A C 1
ATOM 727 O O . GLU A 1 93 ? -30.574 8.801 18.512 1.00 63.44 93 GLU A O 1
ATOM 732 N N . ARG A 1 94 ? -30.221 7.337 20.174 1.00 64.75 94 ARG A N 1
ATOM 733 C CA . ARG A 1 94 ? -31.541 6.716 20.064 1.00 64.75 94 ARG A CA 1
ATOM 734 C C . ARG A 1 94 ? -32.505 7.478 20.954 1.00 64.75 94 ARG A C 1
ATOM 736 O O . ARG A 1 94 ? -32.326 7.550 22.166 1.00 64.75 94 ARG A O 1
ATOM 743 N N . THR A 1 95 ? -33.539 8.012 20.330 1.00 73.19 95 THR A N 1
ATOM 744 C CA . THR A 1 95 ? -34.680 8.599 21.030 1.00 73.19 95 THR A CA 1
ATOM 745 C C . THR A 1 95 ? -35.457 7.518 21.806 1.00 73.19 95 THR A C 1
ATOM 747 O O . THR A 1 95 ? -35.388 6.336 21.445 1.00 73.19 95 THR A O 1
ATOM 750 N N . PRO A 1 96 ? -36.191 7.875 22.878 1.00 71.69 96 PRO A N 1
ATOM 751 C CA . PRO A 1 96 ? -36.945 6.919 23.699 1.00 71.69 96 PRO A CA 1
ATOM 752 C C . PRO A 1 96 ? -38.002 6.100 22.935 1.00 71.69 96 PRO A C 1
ATOM 754 O O . PRO A 1 96 ? -38.362 5.010 23.369 1.00 71.69 96 PRO A O 1
ATOM 757 N N . ASP A 1 97 ? -38.477 6.593 21.790 1.00 80.50 97 ASP A N 1
ATOM 758 C CA . ASP A 1 97 ? -39.393 5.922 20.857 1.00 80.50 97 ASP A CA 1
ATOM 759 C C . ASP A 1 97 ? -38.677 5.014 19.836 1.00 80.50 97 ASP A C 1
ATOM 761 O O . ASP A 1 97 ? -39.308 4.438 18.950 1.00 80.50 97 ASP A O 1
ATOM 765 N N . GLY A 1 98 ? -37.356 4.844 19.963 1.00 73.44 98 GLY A N 1
ATOM 766 C CA . GLY A 1 98 ? -36.554 3.917 19.165 1.00 73.44 98 GLY A CA 1
ATOM 767 C C . GLY A 1 98 ? -36.076 4.471 17.823 1.00 73.44 98 GLY A C 1
ATOM 768 O O . GLY A 1 98 ? -35.441 3.736 17.061 1.00 73.44 98 GLY A O 1
ATOM 769 N N . ARG A 1 99 ? -36.331 5.751 17.525 1.00 74.62 99 ARG A N 1
ATOM 770 C CA . ARG A 1 99 ? -35.845 6.409 16.306 1.00 74.62 99 ARG A CA 1
ATOM 771 C C . ARG A 1 99 ? -34.398 6.862 16.472 1.00 74.62 99 ARG A C 1
ATOM 773 O O . ARG A 1 99 ? -33.959 7.235 17.561 1.00 74.62 99 ARG A O 1
ATOM 780 N N . VAL A 1 100 ? -33.651 6.834 15.376 1.00 71.25 100 VAL A N 1
ATOM 781 C CA . VAL A 1 100 ? -32.274 7.331 15.333 1.00 71.25 100 VAL A CA 1
ATOM 782 C C . VAL A 1 100 ? -32.314 8.842 15.122 1.00 71.25 100 VAL A C 1
ATOM 784 O O . VAL A 1 100 ? -32.841 9.300 14.110 1.00 71.25 100 VAL A O 1
ATOM 787 N N . SER A 1 101 ? -31.769 9.607 16.067 1.00 66.38 101 SER A N 1
ATOM 788 C CA . SER A 1 101 ? -31.562 11.045 15.908 1.00 66.38 101 SER A CA 1
ATOM 789 C C . SER A 1 101 ? -30.298 11.269 15.083 1.00 66.38 101 SER A C 1
ATOM 791 O O . SER A 1 101 ? -29.198 10.896 15.495 1.00 66.38 101 SER A O 1
ATOM 793 N N . LEU A 1 102 ? -30.461 11.837 13.889 1.00 65.50 102 LEU A N 1
ATOM 794 C CA . LEU A 1 102 ? -29.357 12.293 13.052 1.00 65.50 102 LEU A CA 1
ATOM 795 C C . LEU A 1 102 ? -29.288 13.821 13.167 1.00 65.50 102 LEU A C 1
ATOM 797 O O . LEU A 1 102 ? -30.185 14.488 12.650 1.00 65.50 102 LEU A O 1
ATOM 801 N N . PRO A 1 103 ? -28.235 14.394 13.783 1.00 60.94 103 PRO A N 1
ATOM 802 C CA . PRO A 1 103 ? -28.106 15.846 13.956 1.00 60.94 103 PRO A CA 1
ATOM 803 C C . PRO A 1 103 ? -28.142 16.637 12.640 1.00 60.94 103 PRO A C 1
ATOM 805 O O . PRO A 1 103 ? -28.430 17.824 12.636 1.00 60.94 103 PRO A O 1
ATOM 808 N N . VAL A 1 104 ? -27.851 15.978 11.515 1.00 59.94 104 VAL A N 1
ATOM 809 C CA . VAL A 1 104 ? -27.807 16.576 10.169 1.00 59.94 104 VAL A CA 1
ATOM 810 C C . VAL A 1 104 ? -29.209 16.791 9.566 1.00 59.94 104 VAL A C 1
ATOM 812 O O . VAL A 1 104 ? -29.328 17.465 8.551 1.00 59.94 104 VAL A O 1
ATOM 815 N N . LEU A 1 105 ? -30.270 16.242 10.171 1.00 56.06 105 LEU A N 1
ATOM 816 C CA . LEU A 1 105 ? -31.650 16.305 9.657 1.00 56.06 105 LEU A CA 1
ATOM 817 C C . LEU A 1 105 ? -32.608 17.117 10.547 1.00 56.06 105 LEU A C 1
ATOM 819 O O . LEU A 1 105 ? -33.821 16.954 10.438 1.00 56.06 105 LEU A O 1
ATOM 823 N N . GLN A 1 106 ? -32.090 17.950 11.451 1.00 53.19 106 GLN A N 1
ATOM 824 C CA . GLN A 1 106 ? -32.920 18.854 12.249 1.00 53.19 106 GLN A CA 1
ATOM 825 C C . GLN A 1 106 ? -32.940 20.237 11.581 1.00 53.19 106 GLN A C 1
ATOM 827 O O . GLN A 1 106 ? -31.951 20.963 11.659 1.00 53.19 106 GLN A O 1
ATOM 832 N N . GLU A 1 107 ? -34.036 20.542 10.873 1.00 52.94 107 GLU A N 1
ATOM 833 C CA . GLU A 1 107 ? -34.389 21.892 10.388 1.00 52.94 107 GLU A CA 1
ATOM 834 C C . GLU A 1 107 ? -34.916 22.783 11.521 1.00 52.94 107 GLU A C 1
ATOM 836 O O . GLU A 1 107 ? -35.656 22.262 12.392 1.00 52.94 107 GLU A O 1
#

pLDDT: mean 84.12, std 14.62, range [50.88, 98.56]

Foldseek 3Di:
DPPPDDDPPPPPDDDDDDDDDPDPCVLVVLLLVQLVVVVVVVDALVRSLVLLCDVVNVSSVVSCVSVHSVSSSVSRVVVVVVVVVVVVPPPQDQDPVRDTDDVVPDD